Protein AF-A0A972FJM9-F1 (afdb_monomer_lite)

Organism: NCBI:txid1852020

Secondary structure (DSSP, 8-state):
--SHHHHHHHHHHHHHGGG-----PPPTTS--PPPEEEEEE-SSSTTSB--EEEEEEETT---EEEEEEESEEEE---SS-SEEEEEEEESTT-SSGGG-EEEEEEEEEEEEEEEEETTTEEEEEEEETTTT-STTSEEEES-TTT-SS-EEEES-SEES-SSS-SEEEE-

Radius of gyration: 24.87 Å; chains: 1; bounding box: 38×42×90 Å

Foldseek 3Di:
DPCVVVVVVVVVVVVVVVPPDPPLADDPPFFAAFFQKEFEAAQVGRVHGFFFWKWKDWPPDPDIDTDDRHRIDGHDDDQVDQKTKMKIWTPPVDPDVVRTAIKIKIAGWDWDWDQRDPNRGTHIKIFQCVPVDPPPRMDMPPAPPRDPQPDKDQPGRIRRDNPDHRIYTHD

Structure (mmCIF, N/CA/C/O backbone):
data_AF-A0A972FJM9-F1
#
_entry.id   AF-A0A972FJM9-F1
#
loop_
_atom_site.group_PDB
_atom_site.id
_atom_site.type_symbol
_atom_site.label_atom_id
_atom_site.label_alt_id
_atom_site.label_comp_id
_atom_site.label_asym_id
_atom_site.label_entity_id
_atom_site.label_seq_id
_atom_site.pdbx_PDB_ins_code
_atom_site.Cartn_x
_atom_site.Cartn_y
_atom_site.Cartn_z
_atom_site.occupancy
_atom_site.B_iso_or_equiv
_atom_site.auth_seq_id
_atom_site.auth_comp_id
_atom_site.auth_asym_id
_atom_site.auth_atom_id
_atom_site.pdbx_PDB_model_num
ATOM 1 N N . MET A 1 1 ? -11.751 26.042 71.885 1.00 51.97 1 MET A N 1
ATOM 2 C CA . MET A 1 1 ? -12.218 26.551 70.574 1.00 51.97 1 MET A CA 1
ATOM 3 C C . MET A 1 1 ? -11.062 26.491 69.570 1.00 51.97 1 MET A C 1
ATOM 5 O O . MET A 1 1 ? -10.300 27.437 69.495 1.00 51.97 1 MET A O 1
ATOM 9 N N . LYS A 1 2 ? -10.815 25.355 68.899 1.00 55.44 2 LYS A N 1
ATOM 10 C CA . LYS A 1 2 ? -9.702 25.225 67.916 1.00 55.44 2 LYS A CA 1
ATOM 11 C C . LYS A 1 2 ? -9.928 24.152 66.829 1.00 55.44 2 LYS A C 1
ATOM 13 O O . LYS A 1 2 ? -9.046 23.909 66.022 1.00 55.44 2 LYS A O 1
ATOM 18 N N . LYS A 1 3 ? -11.102 23.503 66.802 1.00 58.03 3 LYS A N 1
ATOM 19 C CA . LYS A 1 3 ? -11.411 22.363 65.910 1.00 58.03 3 LYS A CA 1
ATOM 20 C C . LYS A 1 3 ? -12.020 22.790 64.560 1.00 58.03 3 LYS A C 1
ATOM 22 O O . LYS A 1 3 ? -11.964 22.029 63.606 1.00 58.03 3 LYS A O 1
ATOM 27 N N . ILE A 1 4 ? -12.561 24.009 64.481 1.00 67.25 4 ILE A N 1
ATOM 28 C CA . ILE A 1 4 ? -13.214 24.571 63.286 1.00 67.25 4 ILE A CA 1
ATOM 29 C C . ILE A 1 4 ? -12.246 24.735 62.093 1.00 67.25 4 ILE A C 1
ATOM 31 O O . ILE A 1 4 ? -12.597 24.269 61.013 1.00 67.25 4 ILE A O 1
ATOM 35 N N . PRO A 1 5 ? -11.019 25.289 62.238 1.00 66.75 5 PRO A N 1
ATOM 36 C CA . PRO A 1 5 ? -10.112 25.410 61.090 1.00 66.75 5 PRO A CA 1
ATOM 37 C C . PRO A 1 5 ? -9.629 24.047 60.566 1.00 66.75 5 PRO A C 1
ATOM 39 O O . PRO A 1 5 ? -9.417 23.893 59.368 1.00 66.75 5 PRO A O 1
ATOM 42 N N . ALA A 1 6 ? -9.523 23.036 61.437 1.00 69.44 6 ALA A N 1
ATOM 43 C CA . ALA A 1 6 ? -9.147 21.677 61.045 1.00 69.44 6 ALA A CA 1
ATOM 44 C C . ALA A 1 6 ? -10.251 20.965 60.236 1.00 69.44 6 ALA A C 1
ATOM 46 O O . ALA A 1 6 ? -9.951 20.240 59.293 1.00 69.44 6 ALA A O 1
ATOM 47 N N . LEU A 1 7 ? -11.525 21.207 60.567 1.00 69.00 7 LEU A N 1
ATOM 48 C CA . LEU A 1 7 ? -12.677 20.687 59.817 1.00 69.00 7 LEU A CA 1
ATOM 49 C C . LEU A 1 7 ? -12.807 21.326 58.426 1.00 69.00 7 LEU A C 1
ATOM 51 O O . LEU A 1 7 ? -13.130 20.630 57.468 1.00 69.00 7 LEU A O 1
ATOM 55 N N . ILE A 1 8 ? -12.500 22.622 58.299 1.00 72.81 8 ILE A N 1
ATOM 56 C CA . ILE A 1 8 ? -12.508 23.332 57.008 1.00 72.81 8 ILE A CA 1
ATOM 57 C C . ILE A 1 8 ? -11.380 22.823 56.097 1.00 72.81 8 ILE A C 1
ATOM 59 O O . ILE A 1 8 ? -11.611 22.591 54.913 1.00 72.81 8 ILE A O 1
ATOM 63 N N . ALA A 1 9 ? -10.185 22.580 56.647 1.00 67.75 9 ALA A N 1
ATOM 64 C CA . ALA A 1 9 ? -9.063 22.019 55.892 1.00 67.75 9 ALA A CA 1
ATOM 65 C C . ALA A 1 9 ? -9.351 20.593 55.379 1.00 67.75 9 ALA A C 1
ATOM 67 O O . ALA A 1 9 ? -9.036 20.273 54.235 1.00 67.75 9 ALA A O 1
ATOM 68 N N . LEU A 1 10 ? -10.005 19.755 56.192 1.00 66.56 10 LEU A N 1
ATOM 69 C CA . LEU A 1 10 ? -10.388 18.395 55.800 1.00 66.56 10 LEU A CA 1
ATOM 70 C C . LEU A 1 10 ? -11.478 18.390 54.711 1.00 66.56 10 LEU A C 1
ATOM 72 O O . LEU A 1 10 ? -11.428 17.576 53.792 1.00 66.56 10 LEU A O 1
ATOM 76 N N . ALA A 1 11 ? -12.428 19.330 54.778 1.00 68.62 11 ALA A N 1
ATOM 77 C CA . ALA A 1 11 ? -13.464 19.499 53.760 1.00 68.62 11 ALA A CA 1
ATOM 78 C C . ALA A 1 11 ? -12.891 19.983 52.415 1.00 68.62 11 ALA A C 1
ATOM 80 O O . ALA A 1 11 ? -13.289 19.486 51.364 1.00 68.62 11 ALA A O 1
ATOM 81 N N . PHE A 1 12 ? -11.911 20.893 52.434 1.00 64.44 12 PHE A N 1
ATOM 82 C CA . PHE A 1 12 ? -11.217 21.342 51.220 1.00 64.44 12 PHE A CA 1
ATOM 83 C C . PHE A 1 12 ? -10.413 20.218 50.549 1.00 64.44 12 PHE A C 1
ATOM 85 O O . PHE A 1 12 ? -10.390 20.128 49.323 1.00 64.44 12 PHE A O 1
ATOM 92 N N . MET A 1 13 ? -9.803 19.324 51.333 1.00 63.03 13 MET A N 1
ATOM 93 C CA . MET A 1 13 ? -9.034 18.194 50.799 1.00 63.03 13 MET A CA 1
ATOM 94 C C . MET A 1 13 ? -9.924 17.096 50.190 1.00 63.03 13 MET A C 1
ATOM 96 O O . MET A 1 13 ? -9.513 16.437 49.240 1.00 63.03 13 MET A O 1
ATOM 100 N N . ALA A 1 14 ? -11.161 16.941 50.677 1.00 62.44 14 ALA A N 1
ATOM 101 C CA . ALA A 1 14 ? -12.145 16.006 50.124 1.00 62.44 14 ALA A CA 1
ATOM 102 C C . ALA A 1 14 ? -12.804 16.499 48.817 1.00 62.44 14 ALA A C 1
ATOM 104 O O . ALA A 1 14 ? -13.233 15.686 48.004 1.00 62.44 14 ALA A O 1
ATOM 105 N N . LEU A 1 15 ? -12.870 17.816 48.587 1.00 61.12 15 LEU A N 1
ATOM 106 C CA . LEU A 1 15 ? -13.399 18.399 47.343 1.00 61.12 15 LEU A CA 1
ATOM 107 C C . LEU A 1 15 ? -12.372 18.382 46.195 1.00 61.12 15 LEU A C 1
ATOM 109 O O . LEU A 1 15 ? -12.754 18.388 45.026 1.00 61.12 15 LEU A O 1
ATOM 113 N N . GLY A 1 16 ? -11.075 18.327 46.517 1.00 60.22 16 GLY A N 1
ATOM 114 C CA . GLY A 1 16 ? -9.994 18.254 45.528 1.00 60.22 16 GLY A CA 1
ATOM 115 C C . GLY A 1 16 ? -9.874 16.899 44.820 1.00 60.22 16 GLY A C 1
ATOM 116 O O . GLY A 1 16 ? -9.432 16.853 43.678 1.00 60.22 16 GLY A O 1
ATOM 117 N N . SER A 1 17 ? -10.304 15.800 45.451 1.00 57.78 17 SER A N 1
ATOM 118 C CA . SER A 1 17 ? -10.246 14.447 44.870 1.00 57.78 17 SER A CA 1
ATOM 119 C C . SER A 1 17 ? -11.461 14.080 44.010 1.00 57.78 17 SER A C 1
ATOM 121 O O . SER A 1 17 ? -11.392 13.118 43.249 1.00 57.78 17 SER A O 1
ATOM 123 N N . ALA A 1 18 ? -12.553 14.852 44.077 1.00 58.12 18 ALA A N 1
ATOM 124 C CA . ALA A 1 18 ? -13.753 14.631 43.263 1.00 58.12 18 ALA A CA 1
ATOM 125 C C . ALA A 1 18 ? -13.579 15.036 41.786 1.00 58.12 18 ALA A C 1
ATOM 127 O O . ALA A 1 18 ? -14.385 14.640 40.951 1.00 58.12 18 ALA A O 1
ATOM 128 N N . ASN A 1 19 ? -12.522 15.792 41.465 1.00 57.88 19 ASN A N 1
ATOM 129 C CA . ASN A 1 19 ? -12.198 16.236 40.106 1.00 57.88 19 ASN A CA 1
ATOM 130 C C . ASN A 1 19 ? -10.993 15.489 39.512 1.00 57.88 19 ASN A C 1
ATOM 132 O O . ASN A 1 19 ? -10.357 15.982 38.585 1.00 57.88 19 ASN A O 1
ATOM 136 N N . CYS A 1 20 ? -10.647 14.314 40.047 1.00 60.78 20 CYS A N 1
ATOM 137 C CA . CYS A 1 20 ? -9.688 13.435 39.388 1.00 60.78 20 CYS A CA 1
ATOM 138 C C . CYS A 1 20 ? -10.396 12.768 38.199 1.00 60.78 20 CYS A C 1
ATOM 140 O O . CYS A 1 20 ? -10.898 11.648 38.299 1.00 60.78 20 CYS A O 1
ATOM 142 N N . GLU A 1 21 ? -10.51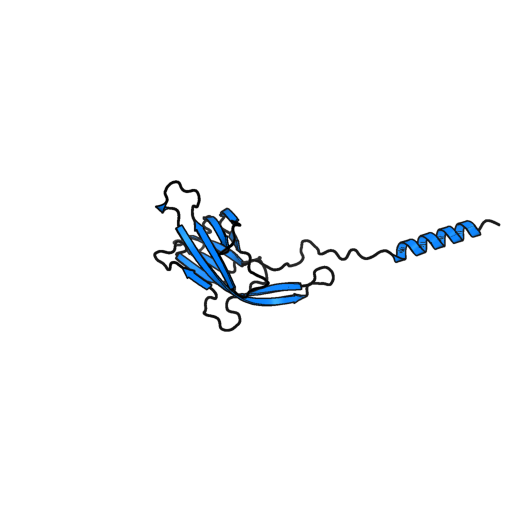3 13.504 37.092 1.00 69.31 21 GLU A N 1
ATOM 143 C CA . GLU A 1 21 ? -10.840 12.905 35.805 1.00 69.31 21 GLU A CA 1
ATOM 144 C C . GLU A 1 21 ? -9.720 11.921 35.473 1.00 69.31 21 GLU A C 1
ATOM 146 O O . GLU A 1 21 ? -8.535 12.262 35.506 1.00 69.31 21 GLU A O 1
ATOM 151 N N . ARG A 1 22 ? -10.094 10.658 35.255 1.00 69.00 22 ARG A N 1
ATOM 152 C CA . ARG A 1 22 ? -9.152 9.663 34.762 1.00 69.00 22 ARG A CA 1
ATOM 153 C C . ARG A 1 22 ? -8.745 10.143 33.378 1.00 69.00 22 ARG A C 1
ATOM 155 O O . ARG A 1 22 ? -9.605 10.252 32.510 1.00 69.00 22 ARG A O 1
ATOM 162 N N . ASP A 1 23 ? -7.469 10.472 33.222 1.00 64.19 23 ASP A N 1
ATOM 163 C CA . ASP A 1 23 ? -6.902 10.905 31.950 1.00 64.19 23 ASP A CA 1
ATOM 164 C C . ASP A 1 23 ? -6.929 9.695 31.001 1.00 64.19 23 ASP A C 1
ATOM 166 O O . ASP A 1 23 ? -6.019 8.863 30.975 1.00 64.19 23 ASP A O 1
ATOM 170 N N . ASP A 1 24 ? -8.077 9.508 30.346 1.00 71.75 24 ASP A N 1
ATOM 171 C CA . ASP A 1 24 ? -8.389 8.411 29.434 1.00 71.75 24 ASP A CA 1
ATOM 172 C C . ASP A 1 24 ? -7.604 8.654 28.126 1.00 71.75 24 ASP A C 1
ATOM 174 O O . ASP A 1 24 ? -8.166 9.024 27.097 1.00 71.75 24 ASP A O 1
ATOM 178 N N . LEU A 1 25 ? -6.280 8.480 28.180 1.00 79.06 25 LEU A N 1
ATOM 179 C CA . LEU A 1 25 ? -5.367 8.546 27.037 1.00 79.06 25 LEU A CA 1
ATOM 180 C C . LEU A 1 25 ? -5.157 7.152 26.434 1.00 79.06 25 LEU A C 1
ATOM 182 O O . LEU A 1 25 ? -5.110 6.139 27.135 1.00 79.06 25 LEU A O 1
ATOM 186 N N . CYS A 1 26 ? -5.004 7.094 25.113 1.00 80.44 26 CYS A N 1
ATOM 187 C CA . CYS A 1 26 ? -4.640 5.860 24.422 1.00 80.44 26 CYS A CA 1
ATOM 188 C C . CYS A 1 26 ? -3.209 5.442 24.755 1.00 80.44 26 CYS A C 1
ATOM 190 O O . CYS A 1 26 ? -2.308 6.279 24.772 1.00 80.44 26 CYS A O 1
ATOM 192 N N . SER A 1 27 ? -2.979 4.142 24.967 1.00 82.81 27 SER A N 1
ATOM 193 C CA . SER A 1 27 ? -1.612 3.626 25.064 1.00 82.81 27 SER A CA 1
ATOM 194 C C . SER A 1 27 ? -0.949 3.619 23.688 1.00 82.81 27 SER A C 1
ATOM 196 O O . SER A 1 27 ? -1.617 3.403 22.677 1.00 82.81 27 SER A O 1
ATOM 198 N N . GLU A 1 28 ? 0.376 3.749 23.643 1.00 76.81 28 GLU A N 1
ATOM 199 C CA . GLU A 1 28 ? 1.151 3.624 22.396 1.00 76.81 28 GLU A CA 1
ATOM 200 C C . GLU A 1 28 ? 1.004 2.242 21.736 1.00 76.81 28 GLU A C 1
ATOM 202 O O . GLU A 1 28 ? 1.164 2.101 20.530 1.00 76.81 28 GLU A O 1
ATOM 207 N N . SER A 1 29 ? 0.654 1.216 22.517 1.00 80.38 29 SER A N 1
ATOM 208 C CA . SER A 1 29 ? 0.364 -0.137 22.031 1.00 80.38 29 SER A CA 1
ATOM 209 C C . SER A 1 29 ? -1.052 -0.316 21.474 1.00 80.38 29 SER A C 1
ATOM 211 O O . SER A 1 29 ? -1.412 -1.424 21.073 1.00 80.38 29 SER A O 1
ATOM 213 N N . THR A 1 30 ? -1.883 0.731 21.484 1.00 83.19 30 THR A N 1
ATOM 214 C CA . THR A 1 30 ? -3.265 0.640 21.013 1.00 83.19 30 THR A CA 1
ATOM 215 C C . THR A 1 30 ? -3.284 0.44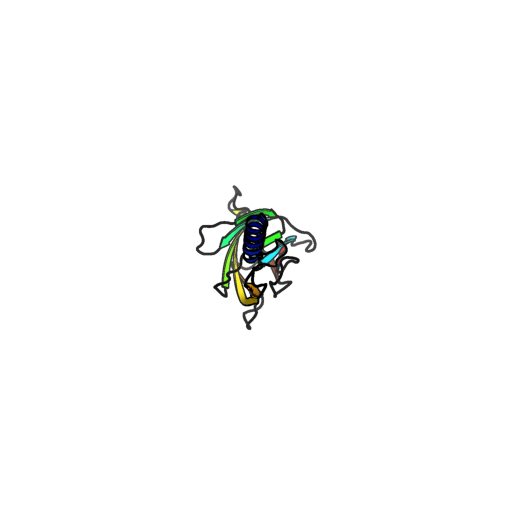7 19.494 1.00 83.19 30 THR A C 1
ATOM 217 O O . THR A 1 30 ? -2.710 1.267 18.778 1.00 83.19 30 THR A O 1
ATOM 220 N N . PRO A 1 31 ? -3.972 -0.586 18.969 1.00 82.19 31 PRO A N 1
ATOM 221 C CA . PRO A 1 31 ? -4.094 -0.777 17.530 1.00 82.19 31 PRO A CA 1
ATOM 222 C C . PRO A 1 31 ? -4.788 0.418 16.869 1.00 82.19 31 PRO A C 1
ATOM 224 O O . PRO A 1 31 ? -5.930 0.742 17.199 1.00 82.19 31 PRO A O 1
ATOM 227 N N . THR A 1 32 ? -4.114 1.045 15.911 1.00 91.62 32 THR A N 1
ATOM 228 C CA . THR A 1 32 ? -4.658 2.126 15.084 1.00 91.62 32 THR A CA 1
ATOM 229 C C . THR A 1 32 ? -5.195 1.581 13.759 1.00 91.62 32 THR A C 1
ATOM 231 O O . THR A 1 32 ? -5.145 0.376 13.498 1.00 91.62 32 THR A O 1
ATOM 234 N N . THR A 1 33 ? -5.763 2.460 12.931 1.00 96.19 33 THR A N 1
ATOM 235 C CA . THR A 1 33 ? -6.089 2.148 11.533 1.00 96.19 33 THR A CA 1
ATOM 236 C C . THR A 1 33 ? -4.809 1.701 10.814 1.00 96.19 33 THR A C 1
ATOM 238 O O . THR A 1 33 ? -3.878 2.505 10.720 1.00 96.19 33 THR A O 1
ATOM 241 N N . PRO A 1 34 ? -4.732 0.450 10.331 1.00 97.00 34 PRO A N 1
ATOM 242 C CA . PRO A 1 34 ? -3.531 -0.078 9.709 1.00 97.00 34 PRO A CA 1
ATOM 243 C C . PRO A 1 34 ? -3.346 0.493 8.304 1.00 97.00 34 PRO A C 1
ATOM 245 O O . PRO A 1 34 ? -4.296 0.865 7.613 1.00 97.00 34 PRO A O 1
ATOM 248 N N . ARG A 1 35 ? -2.100 0.521 7.857 1.00 97.38 35 ARG A N 1
ATOM 249 C CA . ARG A 1 35 ? -1.714 0.771 6.472 1.00 97.38 35 ARG A CA 1
ATOM 250 C C . ARG A 1 35 ? -1.497 -0.560 5.767 1.00 97.38 35 ARG A C 1
ATOM 252 O O . ARG A 1 35 ? -1.217 -1.585 6.387 1.00 97.38 35 ARG A O 1
ATOM 259 N N . LEU A 1 36 ? -1.559 -0.529 4.445 1.00 97.56 36 LEU A N 1
ATOM 260 C CA . LEU A 1 36 ? -1.210 -1.676 3.625 1.00 97.56 36 LEU A CA 1
ATOM 261 C C . LEU A 1 36 ? 0.305 -1.918 3.713 1.00 97.56 36 LEU A C 1
ATOM 263 O O . LEU A 1 36 ? 1.099 -1.190 3.116 1.00 97.56 36 LEU A O 1
ATOM 267 N N . PHE A 1 37 ? 0.701 -2.932 4.478 1.00 98.00 37 PHE A N 1
ATOM 268 C CA . PHE A 1 37 ? 2.094 -3.365 4.587 1.00 98.00 37 PHE A CA 1
ATOM 269 C C . PHE A 1 37 ? 2.486 -4.198 3.357 1.00 98.00 37 PHE A C 1
ATOM 271 O O . PHE A 1 37 ? 1.913 -5.261 3.110 1.00 98.0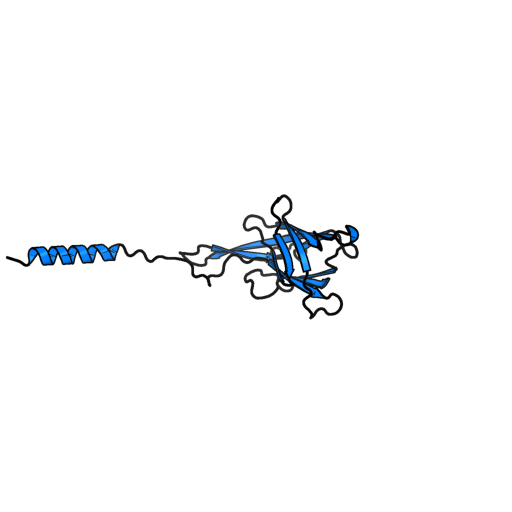0 37 PHE A O 1
ATOM 278 N N . MET A 1 38 ? 3.458 -3.697 2.592 1.00 98.19 38 MET A N 1
ATOM 279 C CA . MET A 1 38 ? 4.014 -4.353 1.413 1.00 98.19 38 MET A CA 1
ATOM 280 C C . MET A 1 38 ? 5.493 -4.701 1.595 1.00 98.19 38 MET A C 1
ATOM 282 O O . MET A 1 38 ? 6.270 -3.911 2.139 1.00 98.19 38 MET A O 1
ATOM 286 N N . GLU A 1 39 ? 5.897 -5.848 1.057 1.00 98.31 39 GLU A N 1
ATOM 287 C CA . GLU A 1 39 ? 7.294 -6.274 0.987 1.00 98.31 39 GLU A CA 1
ATOM 288 C C . GLU A 1 39 ? 7.783 -6.431 -0.450 1.00 98.31 39 GLU A C 1
ATOM 290 O O . GLU A 1 39 ? 7.061 -6.893 -1.330 1.00 98.31 39 GLU A O 1
ATOM 295 N N . PHE A 1 40 ? 9.052 -6.107 -0.668 1.00 98.44 40 PHE A N 1
ATOM 296 C CA . PHE A 1 40 ? 9.745 -6.248 -1.938 1.00 98.44 40 PHE A CA 1
ATOM 297 C C . PHE A 1 40 ? 10.742 -7.400 -1.875 1.00 98.44 40 PHE A C 1
ATOM 299 O O . PHE A 1 40 ? 11.603 -7.448 -0.995 1.00 98.44 40 PHE A O 1
ATOM 306 N N . HIS A 1 41 ? 10.643 -8.304 -2.842 1.00 98.44 41 HIS A N 1
ATOM 307 C CA . HIS A 1 41 ? 11.402 -9.549 -2.919 1.00 98.44 41 HIS A CA 1
ATOM 308 C C . HIS A 1 41 ? 12.097 -9.681 -4.273 1.00 98.44 41 HIS A C 1
ATOM 310 O O . HIS A 1 41 ? 11.665 -9.106 -5.276 1.00 98.44 41 HIS A O 1
ATOM 316 N N . ASN A 1 42 ? 13.179 -10.453 -4.299 1.00 97.06 42 ASN A N 1
ATOM 317 C CA . ASN A 1 42 ? 13.896 -10.773 -5.524 1.00 97.06 42 ASN A CA 1
ATOM 318 C C . ASN A 1 42 ? 13.035 -11.674 -6.428 1.00 97.06 42 ASN A C 1
ATOM 320 O O . ASN A 1 42 ? 12.487 -12.680 -5.980 1.00 97.06 42 ASN A O 1
ATOM 324 N N . ILE A 1 43 ? 12.920 -11.313 -7.707 1.00 95.75 43 ILE A N 1
ATOM 325 C CA . ILE A 1 43 ? 12.169 -12.094 -8.697 1.00 95.75 43 ILE A CA 1
ATOM 326 C C . ILE A 1 43 ? 12.732 -13.503 -8.945 1.00 95.75 43 ILE A C 1
ATOM 328 O O . ILE A 1 43 ? 11.956 -14.419 -9.211 1.00 95.75 43 ILE A O 1
ATOM 332 N N . ASP A 1 44 ? 14.048 -13.687 -8.831 1.00 95.81 44 ASP A N 1
ATOM 333 C CA . ASP A 1 44 ? 14.724 -14.964 -9.084 1.00 95.81 44 ASP A CA 1
ATOM 334 C C . ASP A 1 44 ? 14.749 -15.856 -7.832 1.00 95.81 44 ASP A C 1
ATOM 336 O O . ASP A 1 44 ? 14.681 -17.082 -7.927 1.00 95.81 44 ASP A O 1
ATOM 340 N N . VAL A 1 45 ? 14.821 -15.239 -6.646 1.00 95.25 45 VAL A N 1
ATOM 341 C CA . VAL A 1 45 ? 14.850 -15.916 -5.340 1.00 95.25 45 VAL A CA 1
ATOM 342 C C . VAL A 1 45 ? 13.815 -15.271 -4.420 1.00 95.25 45 VAL A C 1
ATOM 344 O O . VAL A 1 45 ? 14.119 -14.386 -3.628 1.00 95.25 45 VAL A O 1
ATOM 347 N N . THR A 1 46 ? 12.565 -15.724 -4.505 1.00 93.06 46 THR A N 1
ATOM 348 C CA . THR A 1 46 ? 11.403 -15.063 -3.872 1.00 93.06 46 THR A CA 1
ATOM 349 C C . THR A 1 46 ? 11.371 -15.107 -2.341 1.00 93.06 46 THR A C 1
ATOM 351 O O . THR A 1 46 ? 10.420 -14.611 -1.745 1.00 93.06 46 THR A O 1
ATOM 354 N N . ALA A 1 47 ? 12.339 -15.772 -1.707 1.00 94.12 47 ALA A N 1
ATOM 355 C CA . ALA A 1 47 ? 12.524 -15.758 -0.257 1.00 94.12 47 ALA A CA 1
ATOM 356 C C . ALA A 1 47 ? 13.381 -14.566 0.208 1.00 94.12 47 ALA A C 1
ATOM 358 O O . ALA A 1 47 ? 13.348 -14.215 1.388 1.00 94.12 47 ALA A O 1
ATOM 359 N N . ASP A 1 48 ? 14.135 -13.949 -0.706 1.00 97.31 48 ASP A N 1
ATOM 360 C CA . ASP A 1 48 ? 15.073 -12.883 -0.389 1.00 97.31 48 ASP A CA 1
ATOM 361 C C . ASP A 1 48 ? 14.403 -11.518 -0.529 1.00 97.31 48 ASP A C 1
ATOM 363 O O . ASP A 1 48 ? 13.960 -11.119 -1.612 1.00 97.31 48 ASP A O 1
ATOM 367 N N . LEU A 1 49 ? 14.407 -10.754 0.564 1.00 97.62 49 LEU A N 1
ATOM 368 C CA . LEU A 1 49 ? 14.013 -9.351 0.545 1.00 97.62 49 LEU A CA 1
ATOM 369 C C . LEU A 1 49 ? 14.976 -8.545 -0.336 1.00 97.62 49 LEU A C 1
ATOM 371 O O . LEU A 1 49 ? 16.194 -8.596 -0.163 1.00 97.62 49 LEU A O 1
ATOM 375 N N . LYS A 1 50 ? 14.420 -7.741 -1.243 1.00 97.50 50 LYS A N 1
ATOM 376 C CA . LYS A 1 50 ? 15.170 -6.903 -2.182 1.00 97.50 50 LYS A CA 1
ATOM 377 C C . LYS A 1 50 ? 14.857 -5.424 -1.929 1.00 97.50 50 LYS A C 1
ATOM 379 O O . LYS A 1 50 ? 13.768 -4.971 -2.288 1.00 97.50 50 LYS A O 1
ATOM 384 N N . PRO A 1 51 ? 15.782 -4.665 -1.307 1.00 97.44 51 PRO A N 1
ATOM 385 C CA . PRO A 1 51 ? 15.573 -3.254 -1.002 1.00 97.44 51 PRO A CA 1
ATOM 386 C C . PRO A 1 51 ? 15.357 -2.408 -2.252 1.00 97.44 51 PRO A C 1
ATOM 388 O O . PRO A 1 51 ? 16.085 -2.554 -3.232 1.00 97.44 51 PRO A O 1
ATOM 391 N N . VAL A 1 52 ? 14.399 -1.488 -2.187 1.00 96.94 52 VAL A N 1
ATOM 392 C CA . VAL A 1 52 ? 14.040 -0.575 -3.270 1.00 96.94 52 VAL A CA 1
ATOM 393 C C . VAL A 1 52 ? 14.208 0.880 -2.829 1.00 96.94 52 VAL A C 1
ATOM 395 O O . VAL A 1 52 ? 14.024 1.222 -1.658 1.00 96.94 52 VAL A O 1
ATOM 398 N N . THR A 1 53 ? 14.568 1.739 -3.781 1.00 97.81 53 THR A N 1
ATOM 399 C CA . THR A 1 53 ? 14.476 3.195 -3.641 1.00 97.81 53 THR A CA 1
ATOM 400 C C . THR A 1 53 ? 13.366 3.676 -4.560 1.00 97.81 53 THR A C 1
ATOM 402 O O . THR A 1 53 ? 13.465 3.518 -5.780 1.00 97.81 53 THR A O 1
ATOM 405 N N . LEU A 1 54 ? 12.294 4.217 -3.986 1.00 96.94 54 LEU A N 1
ATOM 406 C CA . LEU A 1 54 ? 11.114 4.626 -4.737 1.00 96.94 54 LEU A CA 1
ATOM 407 C C . LEU A 1 54 ? 10.445 5.872 -4.158 1.00 96.94 54 LEU A C 1
ATOM 409 O O . LEU A 1 54 ? 10.591 6.188 -2.979 1.00 96.94 54 LEU A O 1
ATOM 413 N N . ASP A 1 55 ? 9.683 6.543 -5.014 1.00 97.88 55 ASP A N 1
ATOM 414 C CA . ASP A 1 55 ? 8.700 7.555 -4.646 1.00 97.88 55 ASP A CA 1
ATOM 415 C C . ASP A 1 55 ? 7.296 6.967 -4.738 1.00 97.88 55 ASP A C 1
ATOM 417 O O . ASP A 1 55 ? 6.916 6.416 -5.776 1.00 97.88 55 ASP A O 1
ATOM 421 N N . MET A 1 56 ? 6.522 7.105 -3.662 1.00 97.69 56 MET A N 1
ATOM 422 C CA . MET A 1 56 ? 5.095 6.796 -3.632 1.00 97.69 56 MET A CA 1
ATOM 423 C C . MET A 1 56 ? 4.301 8.090 -3.575 1.00 97.69 56 MET A C 1
ATOM 425 O O . MET A 1 56 ? 4.531 8.924 -2.700 1.00 97.69 56 MET A O 1
ATOM 429 N N . ARG A 1 57 ? 3.323 8.238 -4.461 1.00 97.81 57 ARG A N 1
ATOM 430 C CA . ARG A 1 57 ? 2.431 9.398 -4.472 1.00 97.81 57 ARG A CA 1
ATOM 431 C C . ARG A 1 57 ? 0.996 8.972 -4.719 1.00 97.81 57 ARG A C 1
ATOM 433 O O . ARG A 1 57 ? 0.738 8.196 -5.638 1.00 97.81 57 ARG A O 1
ATOM 440 N N . GLU A 1 58 ? 0.064 9.485 -3.928 1.00 97.25 58 GLU A N 1
ATOM 441 C CA . GLU A 1 58 ? -1.356 9.309 -4.221 1.00 97.25 58 GLU A CA 1
ATOM 442 C C . GLU A 1 58 ? -1.726 10.112 -5.476 1.00 97.25 58 GLU A C 1
ATOM 444 O O . GLU A 1 58 ? -1.234 11.222 -5.686 1.00 97.25 58 GLU A O 1
ATOM 449 N N . ILE A 1 59 ? -2.597 9.577 -6.331 1.00 93.50 59 ILE A N 1
ATOM 450 C CA . ILE A 1 59 ? -3.088 10.339 -7.478 1.00 93.50 59 ILE A CA 1
ATOM 451 C C . ILE A 1 59 ? -3.745 11.647 -7.008 1.00 93.50 59 ILE A C 1
ATOM 453 O O . ILE A 1 59 ? -4.531 11.653 -6.064 1.00 93.50 59 ILE A O 1
ATOM 457 N N . ASN A 1 60 ? -3.440 12.753 -7.689 1.00 89.50 60 ASN A N 1
ATOM 458 C CA . ASN A 1 60 ? -3.918 14.102 -7.353 1.00 89.50 60 ASN A CA 1
ATOM 459 C C . ASN A 1 60 ? -3.449 14.656 -5.992 1.00 89.50 60 ASN A C 1
ATOM 461 O O . ASN A 1 60 ? -3.990 15.666 -5.548 1.00 89.50 60 ASN A O 1
ATOM 465 N N . SER A 1 61 ? -2.459 14.032 -5.348 1.00 93.19 61 SER A N 1
ATOM 466 C CA . SER A 1 61 ? -1.735 14.627 -4.223 1.00 93.19 61 SER A CA 1
ATOM 467 C C . SER A 1 61 ? -0.389 15.174 -4.691 1.00 93.19 61 SER A C 1
ATOM 469 O O . SER A 1 61 ? 0.265 14.565 -5.541 1.00 93.19 61 SER A O 1
ATOM 471 N N . ASP A 1 62 ? 0.033 16.299 -4.117 1.00 90.94 62 ASP A N 1
ATOM 472 C CA . ASP A 1 62 ? 1.387 16.835 -4.290 1.00 90.94 62 ASP A CA 1
ATOM 473 C C . ASP A 1 62 ? 2.386 16.193 -3.307 1.00 90.94 62 ASP A C 1
ATOM 475 O O . ASP A 1 62 ? 3.602 16.264 -3.506 1.00 90.94 62 ASP A O 1
ATOM 479 N N . ASP A 1 63 ? 1.885 15.499 -2.280 1.00 94.12 63 ASP A N 1
ATOM 480 C CA . ASP A 1 63 ? 2.713 14.847 -1.272 1.00 94.12 63 ASP A CA 1
ATOM 481 C C . ASP A 1 63 ? 3.359 13.579 -1.828 1.00 94.12 63 ASP A C 1
ATOM 483 O O . ASP A 1 63 ? 2.697 12.670 -2.336 1.00 94.12 63 ASP A O 1
ATOM 487 N N . THR A 1 64 ? 4.680 13.497 -1.687 1.00 95.69 64 THR A N 1
ATOM 488 C CA . THR A 1 64 ? 5.464 12.336 -2.106 1.00 95.69 64 THR A CA 1
ATOM 489 C C . THR A 1 64 ? 6.137 11.698 -0.899 1.00 95.69 64 THR A C 1
ATOM 491 O O . THR A 1 64 ? 6.859 12.353 -0.148 1.00 95.69 64 THR A O 1
ATOM 494 N N . LEU A 1 65 ? 5.916 10.398 -0.728 1.00 95.81 65 LEU A N 1
ATOM 495 C CA . LEU A 1 65 ? 6.573 9.573 0.275 1.00 95.81 65 LEU A CA 1
ATOM 496 C C . LEU A 1 65 ? 7.794 8.903 -0.359 1.00 95.81 65 LEU A C 1
ATOM 498 O O . LEU A 1 65 ? 7.662 7.982 -1.168 1.00 95.81 65 LEU A O 1
ATOM 502 N N . ARG A 1 66 ? 8.986 9.367 0.020 1.00 96.38 66 ARG A N 1
ATOM 503 C CA . ARG A 1 66 ? 10.260 8.781 -0.407 1.00 96.38 66 ARG A CA 1
ATOM 504 C C . ARG A 1 66 ? 10.626 7.593 0.476 1.00 96.38 66 ARG A C 1
ATOM 506 O O . ARG A 1 66 ? 10.672 7.703 1.699 1.00 96.38 66 ARG A O 1
ATOM 513 N N . VAL A 1 67 ? 10.985 6.490 -0.168 1.00 96.31 67 VAL A N 1
ATOM 514 C CA . VAL A 1 67 ? 11.579 5.301 0.443 1.00 96.31 67 VAL A CA 1
ATOM 515 C C . VAL A 1 67 ? 12.978 5.117 -0.135 1.00 96.31 67 VAL A C 1
ATOM 517 O O . VAL A 1 67 ? 13.141 5.107 -1.353 1.00 96.31 67 VAL A O 1
ATOM 520 N N . THR A 1 68 ? 13.984 4.938 0.722 1.00 97.12 68 THR A N 1
ATOM 521 C CA . THR A 1 68 ? 15.382 4.768 0.295 1.00 97.12 68 THR A CA 1
ATOM 522 C C . THR A 1 68 ?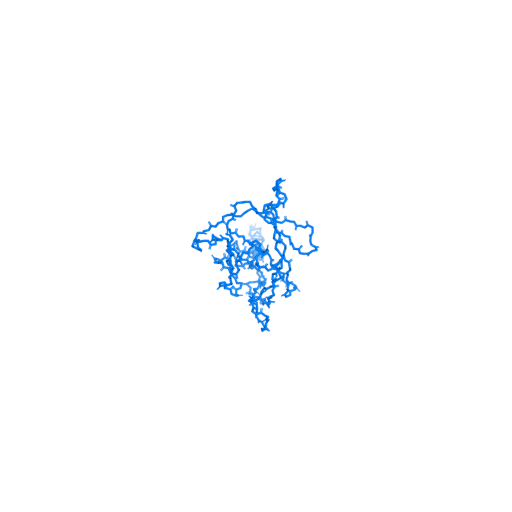 15.951 3.475 0.853 1.00 97.12 68 THR A C 1
ATOM 524 O O . THR A 1 68 ? 16.082 3.334 2.067 1.00 97.12 68 THR A O 1
ATOM 527 N N . ALA A 1 69 ? 16.320 2.552 -0.039 1.00 96.38 69 ALA A N 1
ATOM 528 C CA . ALA A 1 69 ? 16.936 1.270 0.299 1.00 96.38 69 ALA A CA 1
ATOM 529 C C . ALA A 1 69 ? 16.170 0.462 1.370 1.00 96.38 69 ALA A C 1
ATOM 531 O O . ALA A 1 69 ? 16.777 -0.129 2.264 1.00 96.38 69 ALA A O 1
ATOM 532 N N . GLN A 1 70 ? 14.838 0.399 1.270 1.00 97.69 70 GLN A N 1
ATOM 533 C CA . GLN A 1 70 ? 14.003 -0.424 2.155 1.00 97.69 70 GLN A CA 1
ATOM 534 C C . GLN A 1 70 ? 13.298 -1.520 1.364 1.00 97.69 70 GLN A C 1
ATOM 536 O O . GLN A 1 70 ? 12.889 -1.314 0.229 1.00 97.69 70 GLN A O 1
ATOM 541 N N . SER A 1 71 ? 13.142 -2.696 1.964 1.00 97.62 71 SER A N 1
ATOM 542 C CA . SER A 1 71 ? 12.381 -3.811 1.385 1.00 97.62 71 SER A CA 1
ATOM 543 C C . SER A 1 71 ? 10.964 -3.927 1.948 1.00 97.62 71 SER A C 1
ATOM 545 O O . SER A 1 71 ? 10.204 -4.774 1.500 1.00 97.62 71 SER A O 1
ATOM 547 N N . LYS A 1 72 ? 10.603 -3.091 2.926 1.00 97.88 72 LYS A N 1
ATOM 548 C CA . LYS A 1 72 ? 9.313 -3.093 3.621 1.00 97.88 72 LYS A CA 1
ATOM 549 C C . LYS A 1 72 ? 8.755 -1.680 3.612 1.00 97.88 72 LYS A C 1
ATOM 551 O O . LYS A 1 72 ? 9.467 -0.758 4.005 1.00 97.88 72 LYS A O 1
ATOM 556 N N . VAL A 1 73 ? 7.516 -1.509 3.169 1.00 97.62 73 VAL A N 1
ATOM 557 C CA . VAL A 1 73 ? 6.867 -0.195 3.070 1.00 97.62 73 VAL A CA 1
ATOM 558 C C . VAL A 1 73 ? 5.415 -0.269 3.519 1.00 97.62 73 VAL A C 1
ATOM 560 O O . VAL A 1 73 ? 4.777 -1.315 3.430 1.00 97.62 73 VAL A O 1
ATOM 563 N N . TYR A 1 74 ? 4.881 0.864 3.965 1.00 97.44 74 TYR A N 1
ATOM 564 C CA . TYR A 1 74 ? 3.502 0.981 4.427 1.00 97.44 74 TYR A CA 1
ATOM 565 C C . TYR A 1 74 ? 2.769 2.010 3.576 1.00 97.44 74 TYR A C 1
ATOM 567 O O . TYR A 1 74 ? 3.161 3.176 3.541 1.00 97.44 74 TYR A O 1
ATOM 575 N N . VAL A 1 75 ? 1.705 1.583 2.899 1.00 97.19 75 VAL A N 1
ATOM 576 C CA . VAL A 1 75 ? 0.894 2.436 2.026 1.00 97.19 75 VAL A CA 1
ATOM 577 C C . VAL A 1 75 ? -0.385 2.846 2.753 1.00 97.19 75 VAL A C 1
ATOM 579 O O . VAL A 1 75 ? -1.198 1.978 3.086 1.00 97.19 75 VAL A O 1
ATOM 582 N N . PRO A 1 76 ? -0.605 4.144 3.011 1.00 96.12 76 PRO A N 1
ATOM 583 C CA . PRO A 1 76 ? -1.866 4.608 3.569 1.00 96.12 76 PRO A CA 1
ATOM 584 C C . PRO A 1 76 ? -3.056 4.278 2.659 1.00 96.12 76 PRO A C 1
ATOM 586 O O . PRO A 1 76 ? -3.008 4.472 1.440 1.00 96.12 76 PRO A O 1
ATOM 589 N N . LEU A 1 77 ? -4.138 3.804 3.277 1.00 96.31 77 LEU A N 1
ATOM 590 C CA . LEU A 1 77 ? -5.447 3.644 2.648 1.00 96.31 77 LEU A CA 1
ATOM 591 C C . LEU A 1 77 ? -6.394 4.741 3.139 1.00 96.31 77 LEU A C 1
ATOM 593 O O . LEU A 1 77 ? -6.184 5.335 4.198 1.00 96.31 77 LEU A O 1
ATOM 597 N N . LYS A 1 78 ? -7.441 5.015 2.361 1.00 95.81 78 LYS A N 1
ATOM 598 C CA . LYS A 1 78 ? -8.421 6.050 2.680 1.00 95.81 78 LYS A CA 1
ATOM 599 C C . LYS A 1 78 ? -9.481 5.507 3.616 1.00 95.81 78 LYS A C 1
ATOM 601 O O . LYS A 1 78 ? -10.063 4.459 3.366 1.00 95.81 78 LYS A O 1
ATOM 606 N N . THR A 1 79 ? -9.779 6.247 4.673 1.00 96.25 79 THR A N 1
ATOM 607 C CA . THR A 1 79 ? -10.859 5.904 5.606 1.00 96.25 79 THR A CA 1
ATOM 608 C C . THR A 1 79 ? -12.215 6.434 5.155 1.00 96.25 79 THR A C 1
ATOM 610 O O . THR A 1 79 ? -13.222 6.068 5.756 1.00 96.25 79 THR A O 1
ATOM 613 N N . ASP A 1 80 ? -12.269 7.243 4.094 1.00 95.50 80 ASP A N 1
ATOM 614 C CA . ASP A 1 80 ? -13.457 7.917 3.556 1.00 95.50 80 ASP A CA 1
ATOM 615 C C . ASP A 1 80 ? -13.844 7.469 2.130 1.00 95.50 80 ASP A C 1
ATOM 617 O O . ASP A 1 80 ? -14.941 7.784 1.672 1.00 95.50 80 ASP A O 1
ATOM 621 N N . ALA A 1 81 ? -13.008 6.666 1.465 1.00 94.88 81 ALA A N 1
ATOM 622 C CA . ALA A 1 81 ? -13.249 6.124 0.130 1.00 94.88 81 ALA A CA 1
ATOM 623 C C . ALA A 1 81 ? -12.910 4.627 0.057 1.00 94.88 81 ALA A C 1
ATOM 625 O O . ALA A 1 81 ? -12.036 4.150 0.770 1.00 94.88 81 ALA A O 1
ATOM 626 N N . ASP A 1 82 ? -13.576 3.897 -0.839 1.00 93.31 82 ASP A N 1
ATOM 627 C CA . ASP A 1 82 ? -13.379 2.444 -1.029 1.00 93.31 82 ASP A CA 1
ATOM 628 C C . ASP A 1 82 ? -12.268 2.116 -2.043 1.00 93.31 82 ASP A C 1
ATOM 630 O O . ASP A 1 82 ? -11.964 0.957 -2.333 1.00 93.31 82 ASP A O 1
ATOM 634 N N . THR A 1 83 ? -11.658 3.158 -2.609 1.00 93.62 83 THR A N 1
ATOM 635 C CA . THR A 1 83 ? -10.586 3.039 -3.592 1.00 93.62 83 THR A CA 1
ATOM 636 C C . THR A 1 83 ? -9.535 4.114 -3.376 1.00 93.62 83 THR A C 1
ATOM 638 O O . THR A 1 83 ? -9.873 5.275 -3.131 1.00 93.62 83 THR A O 1
ATOM 641 N N . VAL A 1 84 ? -8.264 3.762 -3.555 1.00 95.75 84 VAL A N 1
ATOM 642 C CA . VAL A 1 84 ? -7.159 4.729 -3.630 1.00 95.75 84 VAL A CA 1
ATOM 643 C C . VAL A 1 84 ? -6.207 4.335 -4.750 1.00 95.75 84 VAL A C 1
ATOM 645 O O . VAL A 1 84 ? -5.971 3.151 -4.980 1.00 95.75 84 VAL A O 1
ATOM 648 N N . THR A 1 85 ? -5.668 5.325 -5.456 1.00 97.75 85 THR A N 1
ATOM 649 C CA . THR A 1 85 ? -4.686 5.097 -6.519 1.00 97.75 85 THR A CA 1
ATOM 650 C C . THR A 1 85 ? -3.341 5.654 -6.093 1.00 97.75 85 THR A C 1
ATOM 652 O O . THR A 1 85 ? -3.241 6.835 -5.770 1.00 97.75 85 THR A O 1
ATOM 655 N N . TRP A 1 86 ? -2.316 4.811 -6.135 1.00 98.25 86 TRP A N 1
ATOM 656 C CA . TRP A 1 86 ? -0.936 5.157 -5.823 1.00 98.25 86 TRP A CA 1
ATOM 657 C C . TRP A 1 86 ? -0.045 4.997 -7.049 1.00 98.25 86 TRP A C 1
ATOM 659 O O . TRP A 1 86 ? -0.182 4.051 -7.821 1.00 98.25 86 TRP A O 1
ATOM 669 N N . ILE A 1 87 ? 0.889 5.923 -7.206 1.00 98.38 87 ILE A N 1
ATOM 670 C CA . ILE A 1 87 ? 1.922 5.934 -8.232 1.00 98.38 87 ILE A CA 1
ATOM 671 C C . ILE A 1 87 ? 3.242 5.583 -7.548 1.00 98.38 87 ILE A C 1
ATOM 673 O O . ILE A 1 87 ? 3.665 6.288 -6.633 1.00 98.38 87 ILE A O 1
ATOM 677 N N . PHE A 1 88 ? 3.890 4.515 -8.004 1.00 98.38 88 PHE A N 1
ATOM 678 C CA . PHE A 1 88 ? 5.161 4.014 -7.494 1.00 98.38 88 PHE A CA 1
ATOM 679 C C . PHE A 1 88 ? 6.248 4.195 -8.546 1.00 98.38 88 PHE A C 1
ATOM 681 O O . PHE A 1 88 ? 6.256 3.497 -9.564 1.00 98.38 88 PHE A O 1
ATOM 688 N N . THR A 1 89 ? 7.177 5.112 -8.293 1.00 98.12 89 THR A N 1
ATOM 689 C CA . THR A 1 89 ? 8.296 5.405 -9.192 1.00 98.12 89 THR A CA 1
ATOM 690 C C . THR A 1 89 ? 9.594 4.876 -8.602 1.00 98.12 89 THR A C 1
ATOM 692 O O . THR A 1 89 ? 10.044 5.384 -7.581 1.00 98.12 89 THR A O 1
ATOM 695 N N . ILE A 1 90 ? 10.205 3.872 -9.229 1.00 97.69 90 ILE A N 1
ATOM 696 C CA . ILE A 1 90 ? 11.505 3.333 -8.814 1.00 97.69 90 ILE A CA 1
ATOM 697 C C . ILE A 1 90 ? 12.654 4.194 -9.350 1.00 97.69 90 ILE A C 1
ATOM 699 O O . ILE A 1 90 ? 12.559 4.754 -10.444 1.00 97.69 90 ILE A O 1
ATOM 703 N N . ASN A 1 91 ? 13.750 4.261 -8.590 1.00 96.75 91 ASN A N 1
ATOM 704 C CA . ASN A 1 91 ? 14.961 5.032 -8.895 1.00 96.75 91 ASN A CA 1
ATOM 705 C C . ASN A 1 91 ? 14.683 6.501 -9.271 1.00 96.75 91 ASN A C 1
ATOM 707 O O . ASN A 1 91 ? 15.255 6.983 -10.249 1.00 96.75 91 ASN A O 1
ATOM 711 N N . PRO A 1 92 ? 13.838 7.234 -8.522 1.00 96.31 92 PRO A N 1
ATOM 712 C CA . PRO A 1 92 ? 13.365 8.562 -8.924 1.00 96.31 92 PRO A CA 1
ATOM 713 C C . PRO A 1 92 ? 14.487 9.598 -9.115 1.00 96.31 92 PRO A C 1
ATOM 715 O O . PRO A 1 92 ? 14.295 10.589 -9.810 1.00 96.31 92 PRO A O 1
ATOM 718 N N . GLU A 1 93 ? 15.662 9.364 -8.527 1.00 95.50 93 GLU A N 1
ATOM 719 C CA . GLU A 1 93 ? 16.828 10.256 -8.582 1.00 95.50 93 GLU A CA 1
ATOM 720 C C . GLU A 1 93 ? 17.909 9.796 -9.578 1.00 95.50 93 GLU A C 1
ATOM 722 O O . GLU A 1 93 ? 19.002 10.361 -9.608 1.00 95.50 93 GLU A O 1
ATOM 727 N N . SER A 1 94 ? 17.646 8.758 -10.380 1.00 96.00 94 SER A N 1
ATOM 728 C CA . SER A 1 94 ? 18.601 8.283 -11.387 1.00 96.00 94 SER A CA 1
ATOM 729 C C . SER A 1 94 ? 18.891 9.365 -12.427 1.00 96.00 94 SER A C 1
ATOM 731 O O . SER A 1 94 ? 17.979 9.977 -12.978 1.00 96.00 94 SER A O 1
ATOM 733 N N . SER A 1 95 ? 20.168 9.550 -12.766 1.00 96.56 95 SER A N 1
ATOM 734 C CA . SER A 1 95 ? 20.571 10.416 -13.879 1.00 96.56 95 SER A CA 1
ATOM 735 C C . SER A 1 95 ? 20.275 9.812 -15.256 1.00 96.56 95 SER A C 1
ATOM 737 O O . SER A 1 95 ? 20.253 10.547 -16.240 1.00 96.56 95 SER A O 1
ATOM 739 N N . ASP A 1 96 ? 20.039 8.498 -15.337 1.00 96.31 96 ASP A N 1
ATOM 740 C CA . ASP A 1 96 ? 19.564 7.816 -16.543 1.00 96.31 96 ASP A CA 1
ATOM 741 C C . ASP A 1 96 ? 18.032 7.670 -16.486 1.00 96.31 96 ASP A C 1
ATOM 743 O O . ASP A 1 96 ? 17.535 6.867 -15.681 1.00 96.31 96 ASP A O 1
ATOM 747 N N . PRO A 1 97 ? 17.273 8.392 -17.339 1.00 93.12 97 PRO A N 1
ATOM 748 C CA . PRO A 1 97 ? 15.813 8.321 -17.379 1.00 93.12 97 PRO A CA 1
ATOM 749 C C . PRO A 1 97 ? 15.260 6.923 -17.673 1.00 93.12 97 PRO A C 1
ATOM 751 O O . PRO A 1 97 ? 14.131 6.630 -17.298 1.00 93.12 97 PRO A O 1
ATOM 754 N N . ASN A 1 98 ? 16.033 6.035 -18.309 1.00 93.00 98 ASN A N 1
ATOM 755 C CA . ASN A 1 98 ? 15.583 4.675 -18.630 1.00 93.00 98 ASN A CA 1
ATOM 756 C C . ASN A 1 98 ? 15.540 3.749 -17.401 1.00 93.00 98 ASN A C 1
ATOM 758 O O . ASN A 1 98 ? 14.906 2.686 -17.431 1.00 93.00 98 ASN A O 1
ATOM 762 N N . LEU A 1 99 ? 16.231 4.136 -16.324 1.00 94.38 99 LEU A N 1
ATOM 763 C CA . LEU A 1 99 ? 16.217 3.435 -15.040 1.00 94.38 99 LEU A CA 1
ATOM 764 C C . LEU A 1 99 ? 15.069 3.897 -14.135 1.00 94.38 99 LEU A C 1
ATOM 766 O O . LEU A 1 99 ? 14.749 3.193 -13.172 1.00 94.38 99 LEU A O 1
ATOM 770 N N . ILE A 1 100 ? 14.443 5.033 -14.461 1.00 97.31 100 ILE A N 1
ATOM 771 C CA . ILE A 1 100 ? 13.247 5.539 -13.792 1.00 97.31 100 ILE A CA 1
ATOM 772 C C . ILE A 1 100 ? 12.039 4.831 -14.397 1.00 97.31 100 ILE A C 1
ATOM 774 O O . ILE A 1 100 ? 11.788 4.914 -15.599 1.00 97.31 100 ILE A O 1
ATOM 778 N N . ARG A 1 101 ? 11.282 4.110 -13.570 1.00 97.38 101 ARG A N 1
ATOM 779 C CA . ARG A 1 101 ? 10.069 3.417 -14.021 1.00 97.38 101 ARG A CA 1
ATOM 780 C C . ARG A 1 101 ? 8.938 3.662 -13.058 1.00 97.38 101 ARG A C 1
ATOM 782 O O . ARG A 1 101 ? 9.155 3.722 -11.853 1.00 97.38 101 ARG A O 1
ATOM 789 N N . THR A 1 102 ? 7.732 3.742 -13.595 1.00 97.81 102 THR A N 1
ATOM 790 C CA . THR A 1 102 ? 6.551 4.082 -12.818 1.00 97.81 102 THR A CA 1
ATOM 791 C C . THR A 1 102 ? 5.460 3.061 -13.058 1.00 97.81 102 THR A C 1
ATOM 793 O O . THR A 1 102 ? 5.079 2.811 -14.200 1.00 97.81 102 THR A O 1
ATOM 796 N N . ASP A 1 103 ? 4.924 2.544 -11.961 1.00 98.38 103 ASP A N 1
ATOM 797 C CA . ASP A 1 103 ? 3.757 1.679 -11.945 1.00 98.38 103 ASP A CA 1
ATOM 798 C C . ASP A 1 103 ? 2.672 2.358 -11.102 1.00 98.38 103 ASP A C 1
ATOM 800 O O . ASP A 1 103 ? 2.919 2.835 -9.998 1.00 98.38 103 ASP A O 1
ATOM 804 N N . THR A 1 104 ? 1.456 2.415 -11.626 1.00 98.12 104 THR A N 1
ATOM 805 C CA . THR A 1 104 ? 0.271 2.932 -10.939 1.00 98.12 104 THR A CA 1
ATOM 806 C C . THR A 1 104 ? -0.577 1.759 -10.475 1.00 98.12 104 THR A C 1
ATOM 808 O O . THR A 1 104 ? -0.873 0.870 -11.274 1.00 98.12 104 THR A O 1
ATOM 811 N N . ILE A 1 105 ? -0.979 1.751 -9.206 1.00 97.38 105 ILE A N 1
ATOM 812 C CA . ILE A 1 105 ? -1.833 0.719 -8.619 1.00 97.38 105 ILE A CA 1
ATOM 813 C C . ILE A 1 105 ? -3.074 1.369 -8.018 1.00 97.38 105 ILE A C 1
ATOM 815 O O . ILE A 1 105 ? -2.981 2.260 -7.178 1.00 97.38 105 ILE A O 1
ATOM 819 N N . ILE A 1 106 ? -4.238 0.886 -8.434 1.00 95.88 106 ILE A N 1
ATOM 820 C CA . ILE A 1 106 ? -5.537 1.188 -7.841 1.00 95.88 106 ILE A CA 1
ATOM 821 C C . ILE A 1 106 ? -5.862 0.058 -6.870 1.00 95.88 106 ILE A C 1
ATOM 823 O O . ILE A 1 106 ? -6.037 -1.084 -7.296 1.00 95.88 106 ILE A O 1
ATOM 827 N N . PHE A 1 107 ? -5.960 0.364 -5.582 1.00 95.69 107 PHE A N 1
ATOM 828 C CA . PHE A 1 107 ? -6.422 -0.573 -4.561 1.00 95.69 107 PHE A CA 1
ATOM 829 C C . PHE A 1 107 ? -7.924 -0.405 -4.355 1.00 95.69 107 PHE A C 1
ATOM 831 O O . PHE A 1 107 ? -8.399 0.720 -4.206 1.00 95.69 107 PHE A O 1
ATOM 838 N N . ASN A 1 108 ? -8.650 -1.523 -4.336 1.00 94.00 108 ASN A N 1
ATOM 839 C CA . ASN A 1 108 ? -10.090 -1.588 -4.105 1.00 94.00 108 ASN A CA 1
ATOM 840 C C . ASN A 1 108 ? -10.354 -2.427 -2.850 1.00 94.00 108 ASN A C 1
ATOM 842 O O . ASN A 1 108 ? -9.951 -3.593 -2.773 1.00 94.00 108 ASN A O 1
ATOM 846 N N . TYR A 1 109 ? -11.041 -1.846 -1.875 1.00 94.75 109 TYR A N 1
ATOM 847 C CA . TYR A 1 109 ? -11.269 -2.463 -0.573 1.00 94.75 109 TYR A CA 1
ATOM 848 C C . TYR A 1 109 ? -12.613 -2.050 0.007 1.00 94.75 109 TYR A C 1
ATOM 850 O O . TYR A 1 109 ? -13.200 -1.038 -0.361 1.00 94.75 109 TYR A O 1
ATOM 858 N N . THR A 1 110 ? -13.094 -2.842 0.953 1.00 94.81 110 THR A N 1
ATOM 859 C CA . THR A 1 110 ? -14.168 -2.430 1.852 1.00 94.81 110 THR A CA 1
ATOM 860 C C . THR A 1 110 ? -13.579 -1.932 3.160 1.00 94.81 110 THR A C 1
ATOM 862 O O . THR A 1 110 ? -12.422 -2.207 3.485 1.00 94.81 110 THR A O 1
ATOM 865 N N . ARG A 1 111 ? -14.379 -1.170 3.905 1.00 94.75 111 ARG A N 1
ATOM 866 C CA . ARG A 1 111 ? -14.001 -0.566 5.182 1.00 94.75 111 ARG A CA 1
ATOM 867 C C . ARG A 1 111 ? -14.954 -1.031 6.268 1.00 94.75 111 ARG A C 1
ATOM 869 O O . ARG A 1 111 ? -16.162 -1.091 6.046 1.00 94.75 111 ARG A O 1
ATOM 876 N N . ASN A 1 112 ? -14.420 -1.286 7.454 1.00 95.31 112 ASN A N 1
ATOM 877 C CA . ASN A 1 112 ? -15.210 -1.525 8.653 1.00 95.31 112 ASN A CA 1
ATOM 878 C C . ASN A 1 112 ? -14.634 -0.741 9.836 1.00 95.31 112 ASN A C 1
ATOM 880 O O . ASN A 1 112 ? -13.429 -0.768 10.071 1.00 95.31 112 ASN A O 1
ATOM 884 N N . ASN A 1 113 ? -15.489 -0.057 10.595 1.00 96.44 113 ASN A N 1
ATOM 885 C CA . ASN A 1 113 ? -15.064 0.691 11.775 1.00 96.44 113 ASN A CA 1
ATOM 886 C C . ASN A 1 113 ? -15.210 -0.181 13.023 1.00 96.44 113 ASN A C 1
ATOM 888 O O . ASN A 1 113 ? -16.309 -0.602 13.378 1.00 96.44 113 ASN A O 1
ATOM 892 N N . VAL A 1 114 ? -14.099 -0.418 13.712 1.00 95.69 114 VAL A N 1
ATOM 893 C CA . VAL A 1 114 ? -14.010 -1.245 14.915 1.00 95.69 114 VAL A CA 1
ATOM 894 C C . VAL A 1 114 ? -13.799 -0.340 16.119 1.00 95.69 114 VAL A C 1
ATOM 896 O O . VAL A 1 114 ? -12.838 0.427 16.166 1.00 95.69 114 VAL A O 1
ATOM 899 N N . TYR A 1 115 ? -14.704 -0.426 17.094 1.00 94.00 115 TYR A N 1
ATOM 900 C CA . TYR A 1 115 ? -14.568 0.300 18.353 1.00 94.00 115 TYR A CA 1
ATOM 901 C C . TYR A 1 115 ? -13.369 -0.231 19.140 1.00 94.00 115 TYR A C 1
ATOM 903 O O . TYR A 1 115 ? -13.238 -1.439 19.335 1.00 94.00 115 TYR A O 1
ATOM 911 N N . VAL A 1 116 ? -12.513 0.674 19.604 1.00 91.94 116 VAL A N 1
ATOM 912 C CA . VAL A 1 116 ? -11.305 0.350 20.363 1.00 91.94 116 VAL A CA 1
ATOM 913 C C . VAL A 1 116 ? -11.541 0.599 21.849 1.00 91.94 116 VAL A C 1
ATOM 915 O O . VAL A 1 116 ? -11.453 -0.320 22.659 1.00 91.94 116 VAL A O 1
ATOM 918 N N . SER A 1 117 ? -11.859 1.837 22.226 1.00 90.62 117 SER A N 1
ATOM 919 C CA . SER A 1 117 ? -12.155 2.213 23.612 1.00 90.62 117 SER A CA 1
ATOM 920 C C . SER A 1 117 ? -12.798 3.598 23.676 1.00 90.62 117 SER A C 1
ATOM 922 O O . SER A 1 117 ? -12.893 4.303 22.672 1.00 90.62 117 SER A O 1
ATOM 924 N N . ARG A 1 118 ? -13.224 4.028 24.870 1.00 88.00 118 ARG A N 1
ATOM 925 C CA . ARG A 1 118 ? -13.754 5.386 25.078 1.00 88.00 118 ARG A CA 1
ATOM 926 C C . ARG A 1 118 ? -12.696 6.448 24.772 1.00 88.00 118 ARG A C 1
ATOM 928 O O . ARG A 1 118 ? -13.029 7.446 24.146 1.00 88.00 118 ARG A O 1
ATOM 935 N N . ALA A 1 119 ? -11.456 6.191 25.183 1.00 87.81 119 ALA A N 1
ATOM 936 C CA . ALA A 1 119 ? -10.300 7.044 24.932 1.00 87.81 119 ALA A CA 1
ATOM 937 C C . ALA A 1 119 ? -9.940 7.117 23.439 1.00 87.81 119 ALA A C 1
ATOM 939 O O . ALA A 1 119 ? -9.600 8.177 22.928 1.00 87.81 119 ALA A O 1
ATOM 940 N N . CYS A 1 120 ? -10.023 5.981 22.739 1.00 88.12 120 CYS A N 1
ATOM 941 C CA . CYS A 1 120 ? -9.426 5.808 21.410 1.00 88.12 120 CYS A CA 1
ATOM 942 C C . CYS A 1 120 ? -10.428 5.798 20.261 1.00 88.12 120 CYS A C 1
ATOM 944 O O . CYS A 1 120 ? -10.034 5.773 19.098 1.00 88.12 120 CYS A O 1
ATOM 946 N N . GLY A 1 121 ? -11.723 5.813 20.570 1.00 90.88 121 GLY A N 1
ATOM 947 C CA . GLY A 1 121 ? -12.778 5.819 19.572 1.00 90.88 121 GLY A CA 1
ATOM 948 C C . GLY A 1 121 ? -12.753 4.560 18.711 1.00 90.88 121 GLY A C 1
ATOM 949 O O . GLY A 1 121 ? -12.788 3.443 19.228 1.00 90.88 121 GLY A O 1
ATOM 950 N N . TYR A 1 122 ? -12.738 4.754 17.396 1.00 93.00 122 TYR A N 1
ATOM 951 C CA . TYR A 1 122 ? -12.805 3.693 16.398 1.00 93.00 122 TYR A CA 1
ATOM 952 C C . TYR A 1 122 ? -11.545 3.694 15.538 1.00 93.00 122 TYR A C 1
ATOM 954 O O . TYR A 1 122 ? -11.042 4.756 15.176 1.00 93.00 122 TYR A O 1
ATOM 962 N N . LYS A 1 123 ? -11.100 2.502 1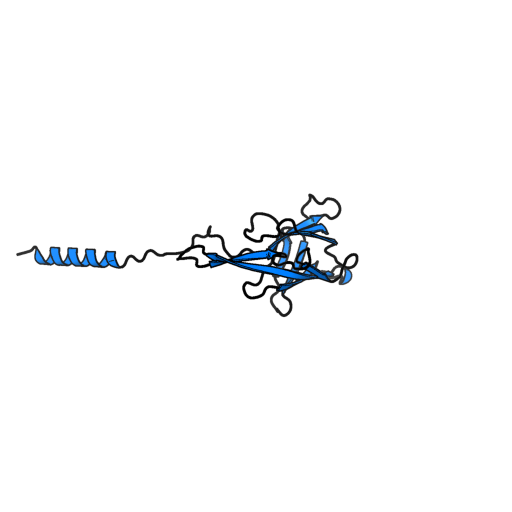5.143 1.00 94.75 123 LYS A N 1
ATOM 963 C CA . LYS A 1 123 ? -10.172 2.320 14.025 1.00 94.75 123 LYS A CA 1
ATOM 964 C C . LYS A 1 123 ? -10.928 1.827 12.800 1.00 94.75 123 LYS A C 1
ATOM 966 O O . LYS A 1 123 ? -11.936 1.137 12.938 1.00 94.75 123 LYS A O 1
ATOM 971 N N . THR A 1 124 ? -10.432 2.130 11.611 1.00 97.12 124 THR A N 1
ATOM 972 C CA . THR A 1 124 ? -10.938 1.532 10.372 1.00 97.12 124 THR A CA 1
ATOM 973 C C . THR A 1 124 ? -10.046 0.351 10.019 1.00 97.12 124 THR A C 1
ATOM 975 O O . THR A 1 124 ? -8.831 0.484 10.048 1.00 97.12 124 THR A O 1
ATOM 978 N N . VAL A 1 125 ? -10.628 -0.801 9.711 1.00 97.12 125 VAL A N 1
ATOM 979 C CA . VAL A 1 125 ? -9.930 -1.941 9.102 1.00 97.12 125 VAL A CA 1
ATOM 980 C C . VAL A 1 125 ? -10.418 -2.115 7.673 1.00 97.12 125 VAL A C 1
ATOM 982 O O . VAL A 1 125 ? -11.530 -1.686 7.338 1.00 97.12 125 VAL A O 1
ATOM 985 N N . PHE A 1 126 ? -9.589 -2.725 6.834 1.00 96.31 126 PHE A N 1
ATOM 986 C CA . PHE A 1 126 ? -9.871 -2.852 5.410 1.00 96.31 126 PHE A CA 1
ATOM 987 C C . PHE A 1 126 ? -9.897 -4.313 4.991 1.00 96.31 126 PHE A C 1
ATOM 989 O O . PHE A 1 126 ? -9.115 -5.116 5.488 1.00 96.31 126 PHE A O 1
ATOM 996 N N . THR A 1 127 ? -10.743 -4.644 4.024 1.00 95.19 127 THR A N 1
ATOM 997 C CA . THR A 1 127 ? -10.675 -5.937 3.340 1.00 95.19 127 THR A CA 1
ATOM 998 C C . THR A 1 127 ? -10.483 -5.678 1.857 1.00 95.19 127 THR A C 1
ATOM 1000 O O . THR A 1 127 ? -11.394 -5.193 1.176 1.00 95.19 127 THR A O 1
ATOM 1003 N N . LEU A 1 128 ? -9.294 -5.992 1.338 1.00 92.00 128 LEU A N 1
ATOM 1004 C CA . LEU A 1 128 ? -9.058 -6.033 -0.101 1.00 92.00 128 LEU A CA 1
ATOM 1005 C C . LEU A 1 128 ? -10.100 -6.959 -0.720 1.00 92.00 128 LEU A C 1
ATOM 1007 O O . LEU A 1 128 ? -10.345 -8.054 -0.220 1.00 92.00 128 LEU A O 1
ATOM 1011 N N . ASN A 1 129 ? -10.735 -6.518 -1.804 1.00 84.50 129 ASN A N 1
ATOM 1012 C CA . ASN A 1 129 ? -11.766 -7.307 -2.481 1.00 84.50 129 ASN A CA 1
ATOM 1013 C C . ASN A 1 129 ? -13.029 -7.649 -1.631 1.00 84.50 129 ASN A C 1
ATOM 1015 O O . ASN A 1 129 ? -13.811 -8.527 -1.995 1.00 84.50 129 ASN A O 1
ATOM 1019 N N . GLY A 1 130 ? -13.278 -6.962 -0.510 1.00 65.00 130 GLY A N 1
ATOM 1020 C CA . GLY A 1 130 ? -14.251 -7.384 0.512 1.00 65.00 130 GLY A CA 1
ATOM 1021 C C . GLY A 1 130 ? -15.756 -7.318 0.188 1.00 65.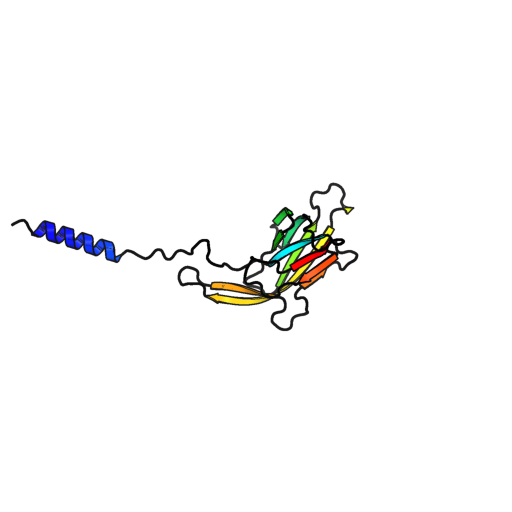00 130 GLY A C 1
ATOM 1022 O O . GLY A 1 130 ? -16.545 -7.432 1.115 1.00 65.00 130 GLY A O 1
ATOM 1023 N N . ASN A 1 131 ? -16.178 -7.127 -1.071 1.00 62.31 131 ASN A N 1
ATOM 1024 C CA . ASN A 1 131 ? -17.596 -7.089 -1.496 1.00 62.31 131 ASN A CA 1
ATOM 1025 C C . ASN A 1 131 ? -17.805 -7.609 -2.940 1.00 62.31 131 ASN A C 1
ATOM 1027 O O . ASN A 1 131 ? -18.585 -7.053 -3.710 1.00 62.31 131 ASN A O 1
ATOM 1031 N N . GLY A 1 132 ? -17.081 -8.657 -3.351 1.00 59.38 132 GLY A N 1
ATOM 1032 C CA . GLY A 1 132 ? -17.183 -9.179 -4.724 1.00 59.38 132 GLY A CA 1
ATOM 1033 C C . GLY A 1 132 ? -16.567 -8.247 -5.772 1.00 59.38 132 GLY A C 1
ATOM 1034 O O . GLY A 1 132 ? -17.003 -8.224 -6.924 1.00 59.38 132 GLY A O 1
ATOM 1035 N N . GLY A 1 133 ? -15.559 -7.471 -5.367 1.00 58.78 133 GLY A N 1
ATOM 1036 C CA . GLY A 1 133 ? -14.725 -6.729 -6.303 1.00 58.78 133 GLY A CA 1
ATOM 1037 C C . GLY A 1 133 ? -13.962 -7.671 -7.249 1.00 58.78 133 GLY A C 1
ATOM 1038 O O . GLY A 1 133 ? -14.004 -8.901 -7.121 1.00 58.78 133 GLY A O 1
ATOM 1039 N N . PRO A 1 134 ? -13.249 -7.125 -8.243 1.00 64.00 134 PRO A N 1
ATOM 1040 C CA . PRO A 1 134 ? -12.354 -7.945 -9.037 1.00 64.00 134 PRO A CA 1
ATOM 1041 C C . PRO A 1 134 ? -11.207 -8.422 -8.141 1.00 64.00 134 PRO A C 1
ATOM 1043 O O . PRO A 1 134 ? -10.395 -7.617 -7.676 1.00 64.00 134 PRO A O 1
ATOM 1046 N N . ALA A 1 135 ? -11.101 -9.737 -7.927 1.00 74.69 135 ALA A N 1
ATOM 1047 C CA . ALA A 1 135 ? -9.841 -10.326 -7.488 1.00 74.69 135 ALA A CA 1
ATOM 1048 C C . ALA A 1 135 ? -8.734 -9.858 -8.454 1.00 74.69 135 ALA A C 1
ATOM 1050 O O . ALA A 1 135 ? -8.971 -9.826 -9.667 1.00 74.69 135 ALA A O 1
ATOM 1051 N N . PRO A 1 136 ? -7.544 -9.474 -7.966 1.00 87.62 136 PRO A N 1
ATOM 1052 C CA . PRO A 1 136 ? -7.011 -9.645 -6.606 1.00 87.62 136 PRO A CA 1
ATOM 1053 C C . PRO A 1 136 ? -7.242 -8.458 -5.639 1.00 87.62 136 PRO A C 1
ATOM 1055 O O . PRO A 1 136 ? -6.532 -8.335 -4.650 1.00 87.62 136 PRO A O 1
ATOM 1058 N N . GLY A 1 137 ? -8.193 -7.554 -5.897 1.00 89.94 137 GLY A N 1
ATOM 1059 C CA . GLY A 1 137 ? -8.397 -6.347 -5.076 1.00 89.94 137 GLY A CA 1
ATOM 1060 C C . GLY A 1 137 ? -7.480 -5.176 -5.451 1.00 89.94 137 GLY A C 1
ATOM 1061 O O . GLY A 1 137 ? -7.530 -4.117 -4.828 1.00 89.94 137 GLY A O 1
ATOM 1062 N N . TYR A 1 138 ? -6.680 -5.329 -6.509 1.00 93.38 138 TYR A N 1
ATOM 1063 C CA . TYR A 1 138 ? -5.919 -4.245 -7.115 1.00 93.38 138 TYR A CA 1
ATOM 1064 C C . TYR A 1 138 ? -5.996 -4.290 -8.645 1.00 93.38 138 TYR A C 1
ATOM 1066 O O . TYR A 1 138 ? -6.192 -5.344 -9.251 1.00 93.38 138 TYR A O 1
ATOM 1074 N N . GLN A 1 139 ? -5.791 -3.138 -9.275 1.00 93.75 139 GLN A N 1
ATOM 1075 C CA . GLN A 1 139 ? -5.548 -3.001 -10.709 1.00 93.75 139 GLN A CA 1
ATOM 1076 C C . GLN A 1 139 ? -4.240 -2.243 -10.892 1.00 93.75 139 GLN A C 1
ATOM 1078 O O . GLN A 1 139 ? -4.012 -1.254 -10.205 1.00 93.75 139 GLN A O 1
ATOM 1083 N N . ARG A 1 140 ? -3.373 -2.693 -11.801 1.00 94.62 140 ARG A N 1
ATOM 1084 C CA . ARG A 1 140 ? -2.088 -2.030 -12.061 1.00 94.62 140 ARG A CA 1
ATOM 1085 C C . ARG A 1 140 ? -1.960 -1.579 -13.505 1.00 94.62 140 ARG A C 1
ATOM 1087 O O . ARG A 1 140 ? -2.519 -2.199 -14.409 1.00 94.62 140 ARG A O 1
ATOM 1094 N N . THR A 1 141 ? -1.200 -0.518 -13.726 1.00 96.56 141 THR A N 1
ATOM 1095 C CA . THR A 1 141 ? -0.821 -0.024 -15.051 1.00 96.56 141 THR A CA 1
ATOM 1096 C C . THR A 1 141 ? 0.582 0.589 -14.981 1.00 96.56 141 THR A C 1
ATOM 1098 O O . THR A 1 141 ? 0.811 1.427 -14.115 1.00 96.56 141 THR A O 1
ATOM 1101 N N . PRO A 1 142 ? 1.515 0.229 -15.878 1.00 97.12 142 PRO A N 1
ATOM 1102 C CA . PRO A 1 142 ? 1.347 -0.723 -16.973 1.00 97.12 142 PRO A CA 1
ATOM 1103 C C . PRO A 1 142 ? 1.274 -2.184 -16.485 1.00 97.12 142 PRO A C 1
ATOM 1105 O O . PRO A 1 142 ? 1.419 -2.477 -15.301 1.00 97.12 142 PRO A O 1
ATOM 1108 N N . LEU A 1 143 ? 1.000 -3.113 -17.403 1.00 95.75 143 LEU A N 1
ATOM 1109 C CA . LEU A 1 143 ? 1.095 -4.555 -17.148 1.00 95.75 143 LEU A CA 1
ATOM 1110 C C . LEU A 1 143 ? 2.509 -5.066 -17.497 1.00 95.75 143 LEU A C 1
ATOM 1112 O O . LEU A 1 143 ? 3.197 -4.451 -18.320 1.00 95.75 143 LEU A O 1
ATOM 1116 N N . PRO A 1 144 ? 2.981 -6.188 -16.918 1.00 92.69 144 PRO A N 1
ATOM 1117 C CA . PRO A 1 144 ? 4.205 -6.840 -17.379 1.00 92.69 144 PRO A CA 1
ATOM 1118 C C . PRO A 1 144 ? 4.122 -7.189 -18.878 1.00 92.69 144 PRO A C 1
ATOM 1120 O O . PRO A 1 144 ? 3.042 -7.544 -19.350 1.00 92.69 144 PRO A O 1
ATOM 1123 N N . PRO A 1 145 ? 5.233 -7.106 -19.635 1.00 92.69 145 PRO A N 1
ATOM 1124 C CA . PRO A 1 145 ? 6.609 -6.876 -19.180 1.00 92.69 145 PRO A CA 1
ATOM 1125 C C . PRO A 1 145 ? 7.007 -5.394 -19.057 1.00 92.69 145 PRO A C 1
ATOM 1127 O O . PRO A 1 145 ? 8.179 -5.107 -18.809 1.00 92.69 145 PRO A O 1
ATOM 1130 N N . LEU A 1 146 ? 6.078 -4.451 -19.233 1.00 94.12 146 LEU A N 1
ATOM 1131 C CA . LEU A 1 146 ? 6.374 -3.019 -19.115 1.00 94.12 146 LEU A CA 1
ATOM 1132 C C . LEU A 1 146 ? 6.452 -2.567 -17.650 1.00 94.12 146 LEU A C 1
ATOM 1134 O O . LEU A 1 146 ? 7.283 -1.724 -17.323 1.00 94.12 146 LEU A O 1
ATOM 1138 N N . ALA A 1 147 ? 5.642 -3.171 -16.776 1.00 96.44 147 ALA A N 1
ATOM 1139 C CA . ALA A 1 147 ? 5.675 -2.933 -15.333 1.00 96.44 147 ALA A CA 1
ATOM 1140 C C . ALA A 1 147 ? 7.035 -3.290 -14.722 1.00 96.44 147 ALA A C 1
ATOM 1142 O O . ALA A 1 147 ? 7.605 -4.347 -15.043 1.00 96.44 147 ALA A O 1
ATOM 1143 N N . TRP A 1 148 ? 7.537 -2.440 -13.824 1.00 96.50 148 TRP A N 1
ATOM 1144 C CA . TRP A 1 148 ? 8.744 -2.753 -13.058 1.00 96.50 148 TRP A CA 1
ATOM 1145 C C . TRP A 1 148 ? 8.439 -3.734 -11.921 1.00 96.50 148 TRP A C 1
ATOM 1147 O O . TRP A 1 148 ? 9.222 -4.658 -11.706 1.00 96.50 148 TRP A O 1
ATOM 1157 N N . MET A 1 149 ? 7.272 -3.613 -11.280 1.00 96.69 149 MET A N 1
ATOM 1158 C CA . MET A 1 149 ? 6.734 -4.618 -10.367 1.00 96.69 149 MET A CA 1
ATOM 1159 C C . MET A 1 149 ? 6.275 -5.816 -11.191 1.00 96.69 149 MET A C 1
ATOM 1161 O O . MET A 1 149 ? 5.190 -5.814 -11.782 1.00 96.69 149 MET A O 1
ATOM 1165 N N . ARG A 1 150 ? 7.111 -6.855 -11.271 1.00 95.38 150 ARG A N 1
ATOM 1166 C CA . ARG A 1 150 ? 6.864 -8.005 -12.151 1.00 95.38 150 ARG A CA 1
ATOM 1167 C C . ARG A 1 150 ? 5.648 -8.789 -11.682 1.00 95.38 150 ARG A C 1
ATOM 1169 O O . ARG A 1 150 ? 4.686 -8.964 -12.440 1.00 95.38 150 ARG A O 1
ATOM 1176 N N . THR A 1 151 ? 5.625 -9.132 -10.403 1.00 95.94 151 THR A N 1
ATOM 1177 C CA . THR A 1 151 ? 4.539 -9.903 -9.794 1.00 95.94 151 THR A CA 1
ATOM 1178 C C . THR A 1 151 ? 4.105 -9.237 -8.502 1.00 95.94 151 THR A C 1
ATOM 1180 O O . THR A 1 151 ? 4.947 -8.828 -7.714 1.00 95.94 151 THR A O 1
ATOM 1183 N N . ILE A 1 152 ? 2.795 -9.136 -8.290 1.00 96.38 152 ILE A N 1
ATOM 1184 C CA . ILE A 1 152 ? 2.201 -8.639 -7.049 1.00 96.38 152 ILE A CA 1
ATOM 1185 C C . ILE A 1 152 ? 1.302 -9.753 -6.514 1.00 96.38 152 ILE A C 1
ATOM 1187 O O . ILE A 1 152 ? 0.354 -10.166 -7.187 1.00 96.38 152 ILE A O 1
ATOM 1191 N N . ILE A 1 153 ? 1.639 -10.253 -5.333 1.00 95.56 153 ILE A N 1
ATOM 1192 C CA . ILE A 1 153 ? 0.983 -11.358 -4.637 1.00 95.56 153 ILE A CA 1
ATOM 1193 C C . ILE A 1 153 ? 0.261 -10.763 -3.433 1.00 95.56 153 ILE A C 1
ATOM 1195 O O . ILE A 1 153 ? 0.870 -10.018 -2.673 1.00 95.56 153 ILE A O 1
ATOM 1199 N N . VAL A 1 154 ? -1.024 -11.074 -3.275 1.00 95.44 154 VAL A N 1
ATOM 1200 C CA . VAL A 1 154 ? -1.787 -10.724 -2.070 1.00 95.44 154 VAL A CA 1
ATOM 1201 C C . VAL A 1 154 ? -1.722 -11.922 -1.132 1.00 95.44 154 VAL A C 1
ATOM 1203 O O . VAL A 1 154 ? -2.241 -12.985 -1.474 1.00 95.44 154 VAL A O 1
ATOM 1206 N N . ASP A 1 155 ? -1.045 -11.755 -0.001 1.00 95.12 155 ASP A N 1
ATOM 1207 C CA . ASP A 1 155 ? -0.879 -12.789 1.024 1.00 95.12 155 ASP A CA 1
ATOM 1208 C C . ASP A 1 155 ? -1.999 -12.725 2.066 1.00 95.12 155 ASP A C 1
ATOM 1210 O O . ASP A 1 155 ? -2.520 -13.765 2.466 1.00 95.12 155 ASP A O 1
ATOM 1214 N N . ASP A 1 156 ? -2.421 -11.512 2.437 1.00 94.81 156 ASP A N 1
ATOM 1215 C CA . ASP A 1 156 ? -3.566 -11.281 3.314 1.00 94.81 156 ASP A CA 1
ATOM 1216 C C . ASP A 1 156 ? -4.494 -10.214 2.727 1.00 94.81 156 ASP A C 1
ATOM 1218 O O . ASP A 1 156 ? -4.083 -9.102 2.386 1.00 94.81 156 ASP A O 1
ATOM 1222 N N . TYR A 1 157 ? -5.770 -10.568 2.602 1.00 94.12 157 TYR A N 1
ATOM 1223 C CA . TYR A 1 157 ? -6.810 -9.650 2.150 1.00 94.12 157 TYR A CA 1
ATOM 1224 C C . TYR A 1 157 ? -7.343 -8.785 3.296 1.00 94.12 157 TYR A C 1
ATOM 1226 O O . TYR A 1 157 ? -7.890 -7.717 3.030 1.00 94.12 157 TYR A O 1
ATOM 1234 N N . ASN A 1 158 ? -7.200 -9.218 4.550 1.00 94.69 158 ASN A N 1
ATOM 1235 C CA . ASN A 1 158 ? -7.684 -8.500 5.722 1.00 94.69 158 ASN A CA 1
ATOM 1236 C C . ASN A 1 158 ? -6.566 -7.631 6.295 1.00 94.69 158 ASN A C 1
ATOM 1238 O O . ASN A 1 158 ? -5.599 -8.110 6.870 1.00 94.69 158 ASN A O 1
ATOM 1242 N N . ILE A 1 159 ? -6.720 -6.322 6.160 1.00 96.44 159 ILE A N 1
ATOM 1243 C CA . ILE A 1 159 ? -5.767 -5.334 6.647 1.00 96.44 159 ILE A CA 1
ATOM 1244 C C . ILE A 1 159 ? -6.265 -4.859 8.008 1.00 96.44 159 ILE A C 1
ATOM 1246 O O . ILE A 1 159 ? -6.986 -3.861 8.125 1.00 96.44 159 ILE A O 1
ATOM 1250 N N . GLU A 1 160 ? -5.920 -5.632 9.037 1.00 95.25 160 GLU A N 1
ATOM 1251 C CA . GLU A 1 160 ? -6.297 -5.378 10.435 1.00 95.25 160 GLU A CA 1
ATOM 1252 C C . GLU A 1 160 ? -5.101 -5.005 11.323 1.00 95.25 160 GLU A C 1
ATOM 1254 O O . GLU A 1 160 ? -5.278 -4.288 12.322 1.00 95.25 160 GLU A O 1
ATOM 1259 N N . PHE A 1 161 ? -3.905 -5.470 10.942 1.00 94.06 161 PHE A N 1
ATOM 1260 C CA . PHE A 1 161 ? -2.648 -5.344 11.680 1.00 94.06 161 PHE A CA 1
ATOM 1261 C C . PHE A 1 161 ? -1.465 -5.153 10.726 1.00 94.06 161 PHE A C 1
ATOM 1263 O O . PHE A 1 161 ? -1.503 -5.589 9.589 1.00 94.06 161 PHE A O 1
ATOM 1270 N N . GLU A 1 162 ? -0.384 -4.538 11.202 1.00 94.56 162 GLU A N 1
ATOM 1271 C CA . GLU A 1 162 ? 0.848 -4.312 10.427 1.00 94.56 162 GLU A CA 1
ATOM 1272 C C . GLU A 1 162 ? 1.964 -5.323 10.788 1.00 94.56 162 GLU A C 1
ATOM 1274 O O . GLU A 1 162 ? 3.144 -5.021 10.634 1.00 94.56 162 GLU A O 1
ATOM 1279 N N . THR A 1 163 ? 1.620 -6.504 11.324 1.00 93.06 163 THR A N 1
ATOM 1280 C CA . THR A 1 163 ? 2.611 -7.499 11.791 1.00 93.06 163 THR A CA 1
ATOM 1281 C C . THR A 1 163 ? 3.264 -8.269 10.651 1.00 93.06 163 THR A C 1
ATOM 1283 O O . THR A 1 163 ? 4.460 -8.550 10.711 1.00 93.06 163 THR A O 1
ATOM 1286 N N . ASP A 1 164 ? 2.487 -8.566 9.611 1.00 94.56 164 ASP A N 1
ATOM 1287 C CA . ASP A 1 164 ? 2.877 -9.391 8.475 1.00 94.56 164 ASP A CA 1
ATOM 1288 C C . ASP A 1 164 ? 2.496 -8.706 7.161 1.00 94.56 164 ASP A C 1
ATOM 1290 O O . ASP A 1 164 ? 1.614 -7.843 7.110 1.00 94.56 164 ASP A O 1
ATOM 1294 N N . ALA A 1 165 ? 3.205 -9.057 6.090 1.00 96.75 165 ALA A N 1
ATOM 1295 C CA . ALA A 1 165 ? 2.983 -8.459 4.784 1.00 96.75 165 ALA A CA 1
ATOM 1296 C C . ALA A 1 165 ? 1.594 -8.832 4.253 1.00 96.75 165 ALA A C 1
ATOM 1298 O O . ALA A 1 165 ? 1.255 -10.008 4.156 1.00 96.75 165 ALA A O 1
ATOM 1299 N N . HIS A 1 166 ? 0.828 -7.831 3.829 1.00 97.62 166 HIS A N 1
ATOM 1300 C CA . HIS A 1 166 ? -0.430 -8.060 3.116 1.00 97.62 166 HIS A CA 1
ATOM 1301 C C . HIS A 1 166 ? -0.162 -8.335 1.637 1.00 97.62 166 HIS A C 1
ATOM 1303 O O . HIS A 1 166 ? -0.875 -9.103 0.993 1.00 97.62 166 HIS A O 1
ATOM 1309 N N . ILE A 1 167 ? 0.868 -7.684 1.084 1.00 97.38 167 ILE A N 1
ATOM 1310 C CA . ILE A 1 167 ? 1.263 -7.812 -0.317 1.00 97.38 167 ILE A CA 1
ATOM 1311 C C . ILE A 1 167 ? 2.767 -8.041 -0.429 1.00 97.38 167 ILE A C 1
ATOM 1313 O O . ILE A 1 167 ? 3.566 -7.306 0.152 1.00 97.38 167 ILE A O 1
ATOM 1317 N N . ARG A 1 168 ? 3.154 -8.991 -1.279 1.00 97.75 168 ARG A N 1
ATOM 1318 C CA . ARG A 1 168 ? 4.529 -9.153 -1.755 1.00 97.75 168 ARG A CA 1
ATOM 1319 C C . ARG A 1 168 ? 4.661 -8.741 -3.209 1.00 97.75 168 ARG A C 1
ATOM 1321 O O . ARG A 1 168 ? 3.871 -9.128 -4.068 1.00 97.75 168 ARG A O 1
ATOM 1328 N N . VAL A 1 169 ? 5.713 -7.990 -3.494 1.00 98.00 169 VAL A N 1
ATOM 1329 C CA . VAL A 1 169 ? 6.085 -7.538 -4.829 1.00 98.00 169 VAL A CA 1
ATOM 1330 C C . VAL A 1 169 ? 7.400 -8.195 -5.221 1.00 98.00 169 VAL A C 1
ATOM 1332 O O . VAL A 1 169 ? 8.418 -7.999 -4.562 1.00 98.00 169 VAL A O 1
ATOM 1335 N N . LEU A 1 170 ? 7.390 -8.952 -6.314 1.00 97.75 170 LEU A N 1
ATOM 1336 C CA . LEU A 1 170 ? 8.591 -9.526 -6.912 1.00 97.75 170 LEU A CA 1
ATOM 1337 C C . LEU A 1 170 ? 9.094 -8.601 -8.024 1.00 97.75 170 LEU A C 1
ATOM 1339 O O . LEU A 1 170 ? 8.322 -8.257 -8.931 1.00 97.75 170 LEU A O 1
ATOM 1343 N N . TRP A 1 171 ? 10.369 -8.213 -7.971 1.00 93.44 171 TRP A N 1
ATOM 1344 C CA . TRP A 1 171 ? 10.984 -7.306 -8.948 1.00 93.44 171 TRP A CA 1
ATOM 1345 C C . TRP A 1 171 ? 12.482 -7.551 -9.153 1.00 93.44 171 TRP A C 1
ATOM 1347 O O . TRP A 1 171 ? 13.130 -8.239 -8.331 1.00 93.44 171 TRP A O 1
#

Sequence (171 aa):
MKKIPALIALAFMALGSANCERDDLCSESTPTTPRLFMEFHNIDVTADLKPVTLDMREINSDDTLRVTAQSKVYVPLKTDADTVTWIFTINPESSDPNLIRTDTIIFNYTRNNVYVSRACGYKTVFTLNGNGGPAPGYQRTPLPPLAWMRTIIVDDYNIEFETDAHIRVLW

InterPro domains:
  IPR045607 Protein of unknown function DUF6452 [PF20050] (66-169)

pLDDT: mean 89.31, std 12.49, range [51.97, 98.44]